Protein AF-A0A067N6G8-F1 (afdb_monomer)

Radius of gyration: 13.55 Å; Cα contacts (8 Å, |Δi|>4): 39; chains: 1; bounding box: 32×21×38 Å

Sequence (71 aa):
IVIRFAVEMALCGFPLTHRHLKEHVDGIVRARLGDAFPATGVGKNWTDRFTEKHRTRLSTYWSHSLDNKRG

Secondary structure (DSSP, 8-state):
-HHHHHHHHHHTT----HHHHHHHHHHHHHHHHGGGS-TT-S-TTHHHHHHHHHHHHHHHHHHHHHHTT--

Foldseek 3Di:
DLVVVLLVCLQVLHPPDLVNSQVVQQVVVCVVCPPNADPVGDDPCPSVVVCVVCVVVSVVSNVVSVVVPPD

pLDDT: mean 78.36, std 11.84, range [42.0, 90.81]

Solvent-accessible surface area (backbone atoms only — not comparable to full-atom values): 4190 Å² total; per-residue (Å²): 107,70,67,56,53,54,47,51,36,20,69,72,65,42,82,84,42,63,65,60,55,44,54,54,49,35,52,57,46,33,76,72,47,47,87,78,40,61,92,80,48,70,58,87,63,48,50,54,53,50,46,64,76,39,35,77,67,50,48,54,44,48,51,53,37,58,57,76,69,74,120

Organism: Pleurotus ostreatus (strain PC15) (NCBI:txid1137138)

Nearest PDB structures (foldseek):
  3puq-assembly2_C  TM=3.218E-01  e=4.550E+00  Caenorhabditis elegans

InterPro domains:
  IPR006600 HTH CenpB-type DNA-binding domain [PS51253] (1-60)

Structure (mmCIF, N/CA/C/O backbone):
data_AF-A0A067N6G8-F1
#
_entry.id   AF-A0A067N6G8-F1
#
loop_
_atom_site.group_PDB
_atom_site.id
_atom_site.type_symbol
_atom_site.label_atom_id
_atom_site.label_alt_id
_atom_site.label_comp_id
_atom_site.label_asym_id
_atom_site.label_entity_id
_atom_site.label_seq_id
_atom_site.pdbx_PDB_ins_code
_atom_site.Cartn_x
_atom_site.Cartn_y
_atom_site.Cartn_z
_atom_site.occupancy
_atom_site.B_iso_or_equiv
_atom_site.auth_seq_id
_atom_site.auth_comp_id
_atom_site.auth_asym_id
_atom_site.auth_atom_id
_atom_site.pdbx_PDB_model_num
ATOM 1 N N . ILE A 1 1 ? 6.929 -9.522 5.473 1.00 76.12 1 ILE A N 1
ATOM 2 C CA . ILE A 1 1 ? 5.697 -9.479 4.648 1.00 76.12 1 ILE A CA 1
ATOM 3 C C . ILE A 1 1 ? 5.846 -8.434 3.543 1.00 76.12 1 ILE A C 1
ATOM 5 O O . ILE A 1 1 ? 6.087 -8.838 2.420 1.00 76.12 1 ILE A O 1
ATOM 9 N N . VAL A 1 2 ? 5.887 -7.130 3.847 1.00 79.06 2 VAL A N 1
ATOM 10 C CA .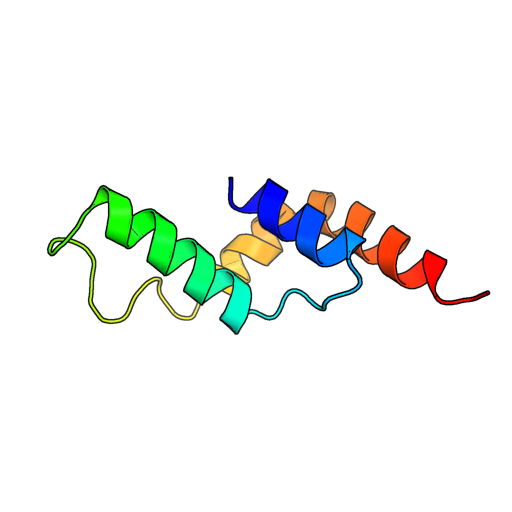 VAL A 1 2 ? 5.988 -6.061 2.821 1.00 79.06 2 VAL A CA 1
ATOM 11 C C . VAL A 1 2 ? 7.251 -6.143 1.948 1.00 79.06 2 VAL A C 1
ATOM 13 O O . VAL A 1 2 ? 7.165 -6.014 0.736 1.00 79.06 2 VAL A O 1
ATOM 16 N N . ILE A 1 3 ? 8.424 -6.421 2.533 1.00 79.44 3 ILE A N 1
ATOM 17 C CA . ILE A 1 3 ? 9.670 -6.596 1.757 1.00 79.44 3 ILE A CA 1
ATOM 18 C C . ILE A 1 3 ? 9.575 -7.809 0.823 1.00 79.44 3 ILE A C 1
ATOM 20 O O . ILE A 1 3 ? 10.045 -7.743 -0.301 1.00 79.44 3 ILE A O 1
ATOM 24 N N . ARG A 1 4 ? 8.950 -8.905 1.272 1.00 82.44 4 ARG A N 1
ATOM 25 C CA . ARG A 1 4 ? 8.783 -10.114 0.455 1.00 82.44 4 ARG A CA 1
ATOM 26 C C . ARG A 1 4 ? 7.862 -9.840 -0.732 1.00 82.44 4 ARG A C 1
ATOM 28 O O . ARG A 1 4 ? 8.244 -10.153 -1.845 1.00 82.44 4 ARG A O 1
ATOM 35 N N . PHE A 1 5 ? 6.737 -9.161 -0.500 1.00 81.25 5 PHE A N 1
ATOM 36 C CA . PHE A 1 5 ? 5.875 -8.664 -1.572 1.00 81.25 5 PHE A CA 1
ATOM 37 C C . PHE A 1 5 ? 6.648 -7.761 -2.542 1.00 81.25 5 PHE A C 1
ATOM 39 O O . PHE A 1 5 ? 6.566 -7.937 -3.750 1.00 81.25 5 PHE A O 1
ATOM 46 N N . ALA A 1 6 ? 7.463 -6.835 -2.027 1.00 77.94 6 ALA A N 1
ATOM 47 C CA . ALA A 1 6 ? 8.262 -5.950 -2.868 1.00 77.94 6 ALA A CA 1
ATOM 48 C C . ALA A 1 6 ? 9.297 -6.699 -3.728 1.00 77.94 6 ALA A C 1
ATOM 50 O O . ALA A 1 6 ? 9.531 -6.319 -4.874 1.00 77.94 6 ALA A O 1
ATOM 51 N N . VAL A 1 7 ? 9.886 -7.768 -3.189 1.00 79.44 7 VAL A N 1
ATOM 52 C CA . VAL A 1 7 ? 10.794 -8.668 -3.913 1.00 79.44 7 VAL A CA 1
ATOM 53 C C . VAL A 1 7 ? 10.041 -9.500 -4.949 1.00 79.44 7 VAL A C 1
ATOM 55 O O . VAL A 1 7 ? 10.487 -9.581 -6.084 1.00 79.44 7 VAL A O 1
ATOM 58 N N . GLU A 1 8 ? 8.891 -10.076 -4.604 1.00 81.56 8 GLU A N 1
ATOM 59 C CA . GLU A 1 8 ? 8.064 -10.858 -5.532 1.00 81.56 8 GLU A CA 1
ATOM 60 C C . GLU A 1 8 ? 7.570 -9.993 -6.703 1.00 81.56 8 GLU A C 1
ATOM 62 O O . GLU A 1 8 ? 7.698 -10.391 -7.857 1.00 81.56 8 GLU A O 1
ATOM 67 N N . MET A 1 9 ? 7.116 -8.765 -6.435 1.00 78.06 9 MET A N 1
ATOM 68 C CA . MET A 1 9 ? 6.736 -7.801 -7.475 1.00 78.06 9 MET A CA 1
ATOM 69 C C . MET A 1 9 ? 7.910 -7.456 -8.397 1.00 78.06 9 MET A C 1
ATOM 71 O O . MET A 1 9 ? 7.742 -7.411 -9.617 1.00 78.06 9 MET A O 1
ATOM 75 N N . ALA A 1 10 ? 9.104 -7.270 -7.823 1.00 77.94 10 ALA A N 1
ATOM 76 C CA . ALA A 1 10 ? 10.320 -7.057 -8.594 1.00 77.94 10 ALA A CA 1
ATOM 77 C C . ALA A 1 10 ? 10.657 -8.266 -9.477 1.00 77.94 10 ALA A C 1
ATOM 79 O O . ALA A 1 10 ? 10.924 -8.086 -10.660 1.00 77.94 10 ALA A O 1
ATOM 80 N N . LEU A 1 11 ? 10.605 -9.488 -8.942 1.00 76.38 11 LEU A N 1
ATOM 81 C CA . LEU A 1 11 ? 10.875 -10.718 -9.696 1.00 76.38 11 LEU A CA 1
ATOM 82 C C . LEU A 1 11 ? 9.880 -10.926 -10.842 1.00 76.38 11 LEU A C 1
ATOM 84 O O . LEU A 1 11 ? 10.276 -11.325 -11.931 1.00 76.38 11 LEU A O 1
ATOM 88 N N . CYS A 1 12 ? 8.610 -10.580 -10.634 1.00 78.19 12 CYS A N 1
ATOM 89 C CA . CYS A 1 12 ? 7.586 -10.619 -11.677 1.00 78.19 12 CYS A CA 1
ATOM 90 C C . CYS A 1 12 ? 7.737 -9.501 -12.730 1.00 78.19 12 CYS A C 1
ATOM 92 O O . CYS A 1 12 ? 6.918 -9.396 -13.640 1.00 78.19 12 CYS A O 1
ATOM 94 N N . GLY A 1 13 ? 8.757 -8.641 -12.618 1.00 70.94 13 GLY A N 1
ATOM 95 C CA . GLY A 1 13 ? 9.017 -7.564 -13.572 1.00 70.94 13 GLY A CA 1
ATOM 96 C C . GLY A 1 13 ? 7.990 -6.432 -13.522 1.00 70.94 13 GLY A C 1
ATOM 97 O O . GLY A 1 13 ? 7.936 -5.633 -14.464 1.00 70.94 13 GLY A O 1
ATOM 98 N N . PHE A 1 14 ? 7.189 -6.360 -12.452 1.00 67.31 14 PHE A N 1
ATOM 99 C CA . PHE A 1 14 ? 6.266 -5.261 -12.215 1.00 67.31 14 PHE A CA 1
ATOM 100 C C . PHE A 1 14 ? 6.985 -4.149 -11.451 1.00 67.31 14 PHE A C 1
ATOM 102 O O . PHE A 1 14 ? 7.558 -4.400 -10.386 1.00 67.31 14 PHE A O 1
ATOM 109 N N . PRO A 1 15 ? 6.938 -2.899 -11.937 1.00 65.12 15 PRO A N 1
ATOM 110 C CA . PRO A 1 15 ? 7.482 -1.788 -11.180 1.00 65.12 15 PRO A CA 1
ATOM 111 C C . PRO A 1 15 ? 6.702 -1.656 -9.869 1.00 65.12 15 PRO A C 1
ATOM 113 O O . PRO A 1 15 ? 5.475 -1.496 -9.859 1.00 65.12 15 PRO A O 1
ATOM 116 N N . LEU A 1 16 ? 7.419 -1.729 -8.747 1.00 73.38 16 LEU A N 1
ATOM 117 C CA . LEU A 1 16 ? 6.841 -1.452 -7.441 1.00 73.38 16 LEU A CA 1
ATOM 118 C C . LEU A 1 16 ? 6.554 0.050 -7.357 1.00 73.38 16 LEU A C 1
ATOM 120 O O . LEU A 1 16 ? 7.417 0.848 -7.004 1.00 73.38 16 LEU A O 1
ATOM 124 N N . THR A 1 17 ? 5.340 0.446 -7.724 1.00 78.12 17 THR A N 1
ATOM 125 C CA . THR A 1 17 ? 4.918 1.840 -7.594 1.00 78.12 17 THR A C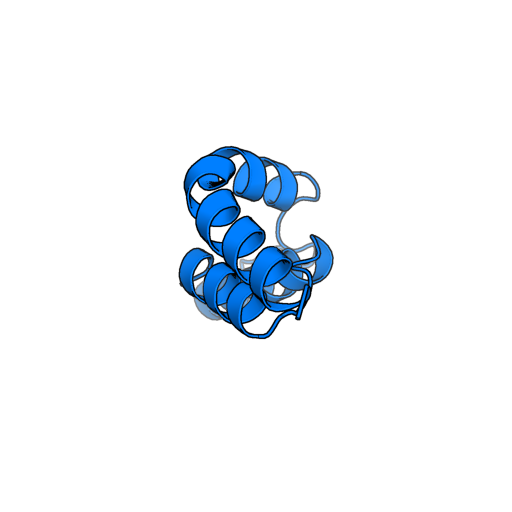A 1
ATOM 126 C C . THR A 1 17 ? 4.628 2.163 -6.130 1.00 78.12 17 THR A C 1
ATOM 128 O O . THR A 1 17 ? 4.176 1.306 -5.364 1.00 78.12 17 THR A O 1
ATOM 131 N N . HIS A 1 18 ? 4.819 3.429 -5.746 1.00 82.38 18 HIS A N 1
ATOM 132 C CA . HIS A 1 18 ? 4.440 3.924 -4.418 1.00 82.38 18 HIS A CA 1
ATOM 133 C C . HIS A 1 18 ? 2.966 3.610 -4.109 1.00 82.38 18 HIS A C 1
ATOM 135 O O . HIS A 1 18 ? 2.628 3.256 -2.983 1.00 82.38 18 HIS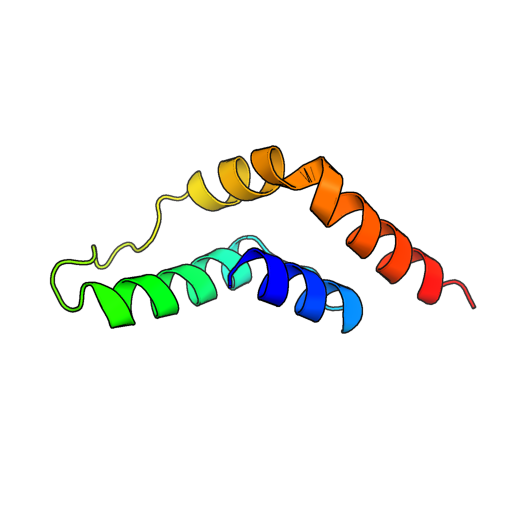 A O 1
ATOM 141 N N . ARG A 1 19 ? 2.096 3.643 -5.128 1.00 83.31 19 ARG A N 1
ATOM 142 C CA . ARG A 1 19 ? 0.679 3.292 -4.997 1.00 83.31 19 ARG A CA 1
ATOM 143 C C . ARG A 1 19 ? 0.471 1.829 -4.595 1.00 83.31 19 ARG A C 1
ATOM 145 O O . ARG A 1 19 ? -0.171 1.589 -3.580 1.00 83.31 19 ARG A O 1
ATOM 152 N N . HIS A 1 20 ? 1.051 0.872 -5.323 1.00 82.31 20 HIS A N 1
ATOM 153 C CA . HIS A 1 20 ? 0.872 -0.556 -5.016 1.00 82.31 20 HIS A CA 1
ATOM 154 C C . HIS A 1 20 ? 1.446 -0.927 -3.647 1.00 82.31 20 HIS A C 1
ATOM 156 O O . HIS A 1 20 ? 0.860 -1.717 -2.909 1.00 82.31 20 HIS A O 1
ATOM 162 N N . LEU A 1 21 ? 2.586 -0.331 -3.287 1.00 84.31 21 LEU A N 1
ATOM 163 C CA . LEU A 1 21 ? 3.180 -0.524 -1.971 1.00 84.31 21 LEU A CA 1
ATOM 164 C C . LEU A 1 21 ? 2.254 0.000 -0.864 1.00 84.31 21 LEU A C 1
ATOM 166 O O . LEU A 1 21 ? 2.046 -0.693 0.130 1.00 84.31 21 LEU A O 1
ATOM 170 N N . LYS A 1 22 ? 1.679 1.194 -1.050 1.00 88.06 22 LYS A N 1
ATOM 171 C CA . LYS A 1 22 ? 0.708 1.769 -0.117 1.00 88.06 22 LYS A CA 1
ATOM 172 C C . LYS A 1 22 ? -0.530 0.883 0.021 1.00 88.06 22 LYS A C 1
ATOM 174 O O . LYS A 1 22 ? -0.863 0.510 1.136 1.00 88.06 22 LYS A O 1
ATOM 179 N N . GLU A 1 23 ? -1.171 0.509 -1.082 1.00 88.25 23 GLU A N 1
ATOM 180 C CA . GLU A 1 23 ? -2.402 -0.296 -1.074 1.00 88.25 23 GLU A CA 1
ATOM 181 C C . GLU A 1 23 ? -2.205 -1.645 -0.374 1.00 88.25 23 GLU A C 1
ATOM 183 O O . GLU A 1 23 ? -3.021 -2.052 0.453 1.00 88.25 23 GLU A O 1
ATOM 188 N N . HIS A 1 24 ? -1.086 -2.320 -0.648 1.00 87.81 24 HIS A N 1
ATOM 189 C CA . HIS A 1 24 ? -0.777 -3.600 -0.020 1.00 87.81 24 HIS A CA 1
ATOM 190 C C . HIS A 1 24 ? -0.557 -3.461 1.493 1.00 87.81 24 HIS A C 1
ATOM 192 O O . HIS A 1 24 ? -1.041 -4.271 2.286 1.00 87.81 24 HIS A O 1
ATOM 198 N N . VAL A 1 25 ? 0.161 -2.417 1.911 1.00 88.19 25 VAL A N 1
ATOM 199 C CA . VAL A 1 25 ? 0.418 -2.141 3.329 1.00 88.19 25 VAL A CA 1
ATOM 200 C C . VAL A 1 25 ? -0.866 -1.735 4.041 1.00 88.19 25 VAL A C 1
ATOM 202 O O . VAL A 1 25 ? -1.134 -2.252 5.123 1.00 88.19 25 VAL A O 1
ATOM 205 N N . ASP A 1 26 ? -1.682 -0.886 3.423 1.00 90.31 26 ASP A N 1
ATOM 206 C CA . ASP A 1 26 ? -2.987 -0.484 3.942 1.00 90.31 26 ASP A CA 1
ATOM 207 C C . ASP A 1 26 ? -3.889 -1.698 4.147 1.00 90.31 26 ASP A C 1
ATOM 209 O O . ASP A 1 26 ? -4.511 -1.813 5.199 1.00 90.31 26 ASP A O 1
ATOM 213 N N . GLY A 1 27 ? -3.903 -2.648 3.206 1.00 89.00 27 GLY A N 1
ATOM 214 C CA . GLY A 1 27 ? -4.636 -3.906 3.349 1.00 89.00 27 GLY A CA 1
ATOM 215 C C . GLY A 1 27 ? -4.173 -4.731 4.553 1.00 89.00 27 GLY A C 1
ATOM 216 O O . GLY A 1 27 ? -4.994 -5.167 5.359 1.00 89.00 27 GLY A O 1
ATOM 217 N N . ILE A 1 28 ? -2.857 -4.899 4.731 1.00 89.25 28 ILE A N 1
ATOM 218 C CA . ILE A 1 28 ? -2.292 -5.641 5.872 1.00 89.25 28 ILE A CA 1
ATOM 219 C C . ILE A 1 28 ? -2.627 -4.955 7.197 1.00 89.25 28 ILE A C 1
ATOM 221 O O . ILE A 1 28 ? -2.983 -5.621 8.169 1.00 89.25 28 ILE A O 1
ATOM 225 N N . VAL A 1 29 ? -2.459 -3.635 7.267 1.00 89.38 29 VAL A N 1
ATOM 226 C CA . VAL A 1 29 ? -2.657 -2.888 8.510 1.00 89.38 29 VAL A CA 1
ATOM 227 C C . VAL A 1 29 ? -4.144 -2.795 8.843 1.00 89.38 29 VAL A C 1
ATOM 229 O O . VAL A 1 29 ? -4.507 -3.039 9.991 1.00 89.38 29 VAL A O 1
ATOM 232 N N . ARG A 1 30 ? -5.013 -2.559 7.854 1.00 90.81 30 ARG A N 1
ATOM 233 C CA . ARG A 1 30 ? -6.471 -2.591 8.024 1.00 90.81 30 ARG A CA 1
ATOM 234 C C . ARG A 1 30 ? -6.957 -3.960 8.490 1.00 90.81 30 ARG A C 1
ATOM 236 O O . ARG A 1 30 ? -7.776 -4.018 9.393 1.00 90.81 30 ARG A O 1
ATOM 243 N N . ALA A 1 31 ? -6.412 -5.056 7.964 1.00 89.88 31 ALA A N 1
ATOM 244 C CA . ALA A 1 31 ? -6.756 -6.399 8.437 1.00 89.88 31 ALA A CA 1
ATOM 245 C C . ALA A 1 31 ? -6.354 -6.652 9.905 1.00 89.88 31 ALA A C 1
ATOM 247 O O . ALA A 1 31 ? -6.926 -7.518 10.557 1.00 89.88 31 ALA A O 1
ATOM 248 N N . ARG A 1 32 ? -5.368 -5.913 10.433 1.00 89.31 32 ARG A N 1
ATOM 249 C CA . ARG A 1 32 ? -4.886 -6.050 11.819 1.00 89.31 32 ARG A CA 1
ATOM 250 C C . ARG A 1 32 ? -5.569 -5.106 12.800 1.00 89.31 32 ARG A C 1
ATOM 252 O O . ARG A 1 32 ? -5.798 -5.491 13.938 1.00 89.31 32 ARG A O 1
ATOM 259 N N . LEU A 1 33 ? -5.808 -3.866 12.385 1.00 89.44 33 LEU A N 1
ATOM 260 C CA . LEU A 1 33 ? -6.333 -2.797 13.237 1.00 89.44 33 LEU A CA 1
ATOM 261 C C . LEU A 1 33 ? -7.833 -2.555 13.033 1.00 89.44 33 LEU A C 1
ATOM 263 O O . LEU A 1 33 ? -8.442 -1.864 13.845 1.00 89.44 33 LEU A O 1
ATOM 267 N N . GLY A 1 34 ? -8.428 -3.100 11.968 1.00 89.50 34 GLY A N 1
ATOM 268 C CA . GLY A 1 3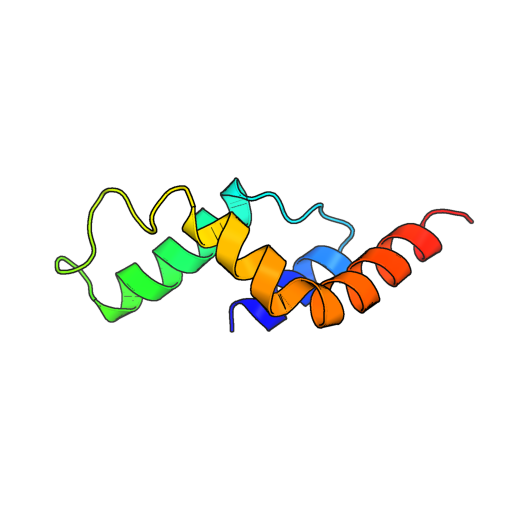4 ? -9.829 -2.876 11.622 1.00 89.50 34 GLY A CA 1
ATOM 269 C C . GLY A 1 34 ? -10.143 -1.386 11.518 1.00 89.50 34 GLY A C 1
ATOM 270 O O . GLY A 1 34 ? -9.418 -0.630 10.865 1.00 89.50 34 GLY A O 1
ATOM 271 N N . ASP A 1 35 ? -11.189 -0.969 12.226 1.00 88.88 35 ASP A N 1
ATOM 272 C CA . ASP A 1 35 ? -11.698 0.407 12.234 1.00 88.88 35 ASP A CA 1
ATOM 273 C C . ASP A 1 35 ? -10.783 1.403 12.963 1.00 88.88 35 ASP A C 1
ATOM 275 O O . ASP A 1 35 ? -10.919 2.612 12.787 1.00 88.88 35 ASP A O 1
ATOM 279 N N . ALA A 1 36 ? -9.807 0.923 13.744 1.00 89.00 36 ALA A N 1
ATOM 280 C CA . ALA A 1 36 ? -8.794 1.788 14.350 1.00 89.00 36 ALA A CA 1
ATOM 281 C C . ALA A 1 36 ? -7.755 2.280 13.324 1.00 89.00 36 ALA A C 1
ATOM 283 O O . ALA A 1 36 ? -6.956 3.171 13.624 1.00 89.00 36 ALA A O 1
ATOM 284 N N . PHE A 1 37 ? -7.732 1.702 12.117 1.00 88.88 37 PHE A N 1
ATOM 285 C CA . PHE A 1 37 ? -6.844 2.156 11.057 1.00 88.88 37 PHE A CA 1
ATOM 286 C C . PHE A 1 37 ? -7.416 3.389 10.344 1.00 88.88 37 PHE A C 1
ATOM 288 O O . PHE A 1 37 ? -8.553 3.345 9.871 1.00 88.88 37 PHE A O 1
ATOM 295 N N . PRO A 1 38 ? -6.635 4.473 10.178 1.00 87.62 38 PRO A N 1
ATOM 296 C CA . PRO A 1 38 ? -7.099 5.653 9.463 1.00 87.62 38 PRO A CA 1
ATOM 297 C C . PRO A 1 38 ? -7.594 5.320 8.051 1.00 87.62 38 PRO A C 1
ATOM 299 O O . PRO A 1 38 ? -6.914 4.642 7.278 1.00 87.62 38 PRO A O 1
ATOM 302 N N . ALA A 1 39 ? -8.749 5.874 7.669 1.00 84.12 39 ALA A N 1
ATOM 303 C CA . ALA A 1 39 ? -9.308 5.708 6.323 1.00 84.12 39 ALA A CA 1
ATOM 304 C C . ALA A 1 39 ? -8.368 6.230 5.218 1.00 84.12 39 ALA A C 1
ATOM 306 O O . ALA A 1 39 ? -8.399 5.749 4.087 1.00 84.12 39 ALA A O 1
ATOM 307 N N . THR A 1 40 ? -7.500 7.183 5.562 1.00 85.94 40 THR A N 1
ATOM 308 C CA . THR A 1 40 ? -6.471 7.758 4.685 1.00 85.94 40 THR A CA 1
ATOM 309 C C . THR A 1 40 ? -5.301 6.807 4.399 1.00 85.94 40 THR A C 1
ATOM 311 O O . THR A 1 40 ? -4.500 7.080 3.493 1.00 85.94 40 THR A O 1
ATOM 314 N N . GLY A 1 41 ? -5.213 5.695 5.134 1.00 87.69 41 GLY A N 1
ATOM 315 C CA . GLY A 1 41 ? -4.152 4.707 5.016 1.00 87.69 41 GLY A CA 1
ATOM 316 C C . GLY A 1 41 ? -2.831 5.173 5.619 1.00 87.69 41 GLY A C 1
ATOM 317 O O . GLY A 1 41 ? -2.769 6.109 6.421 1.00 87.69 41 GLY A O 1
ATOM 318 N N . VAL A 1 42 ? -1.735 4.551 5.196 1.00 86.88 42 VAL A N 1
ATOM 319 C CA . VAL A 1 42 ? -0.392 5.022 5.517 1.00 86.88 42 VAL A CA 1
ATOM 320 C C . VAL A 1 42 ? -0.145 6.391 4.877 1.00 86.88 42 VAL A C 1
ATOM 322 O O . VAL A 1 42 ? -0.614 6.703 3.772 1.00 86.88 42 VAL A O 1
ATOM 325 N N . GLY A 1 43 ? 0.586 7.244 5.597 1.00 85.50 43 GLY A N 1
ATOM 326 C CA . GLY A 1 43 ? 0.879 8.610 5.161 1.00 85.50 43 GLY A CA 1
ATOM 327 C C . GLY A 1 43 ? 1.617 8.655 3.818 1.00 85.50 43 GLY A C 1
ATOM 328 O O . GLY A 1 43 ? 2.350 7.730 3.476 1.00 85.50 43 GLY A O 1
ATOM 329 N N . LYS A 1 44 ? 1.465 9.756 3.069 1.00 77.69 44 LYS A N 1
ATOM 330 C CA . LYS A 1 44 ? 2.065 9.923 1.726 1.00 77.69 44 LYS A CA 1
ATOM 331 C C . LYS A 1 44 ? 3.582 9.682 1.707 1.00 77.69 44 LYS A C 1
ATOM 333 O O . LYS A 1 44 ? 4.080 9.041 0.797 1.00 77.69 44 LYS A O 1
ATOM 338 N N . ASN A 1 45 ? 4.285 10.093 2.762 1.00 85.19 45 ASN A N 1
ATOM 339 C CA . ASN A 1 45 ? 5.742 9.943 2.870 1.00 85.19 45 ASN A CA 1
ATOM 340 C C . ASN A 1 45 ? 6.177 8.556 3.375 1.00 85.19 45 ASN A C 1
ATOM 342 O O . ASN A 1 45 ? 7.371 8.296 3.521 1.00 85.19 45 ASN A O 1
ATOM 346 N N . TRP A 1 46 ? 5.236 7.674 3.728 1.00 88.38 46 TRP A N 1
ATOM 347 C CA . TRP A 1 46 ? 5.559 6.356 4.272 1.00 88.38 46 TRP A CA 1
ATOM 348 C C . TRP A 1 46 ? 6.261 5.493 3.225 1.00 88.38 46 TRP A C 1
ATOM 350 O O . TRP A 1 46 ? 7.267 4.860 3.531 1.00 88.38 46 TRP A O 1
ATOM 360 N N . THR A 1 47 ? 5.775 5.518 1.983 1.00 85.25 47 THR A N 1
ATOM 361 C CA . THR A 1 47 ? 6.352 4.766 0.860 1.00 85.25 47 THR A CA 1
ATOM 362 C C . THR A 1 47 ? 7.765 5.223 0.528 1.00 85.25 47 THR A C 1
ATOM 364 O O . THR A 1 47 ? 8.620 4.393 0.226 1.00 85.25 47 THR A O 1
ATOM 367 N N . ASP A 1 48 ? 8.031 6.523 0.657 1.00 84.50 48 ASP A N 1
ATOM 368 C CA . ASP A 1 48 ? 9.348 7.106 0.394 1.00 84.50 48 ASP A CA 1
ATOM 369 C C . ASP A 1 48 ? 10.319 6.677 1.486 1.00 84.50 48 ASP A C 1
ATOM 371 O O . ASP A 1 48 ? 11.361 6.096 1.206 1.00 84.50 48 ASP A O 1
ATOM 375 N N . ARG A 1 49 ? 9.919 6.837 2.754 1.00 87.88 49 ARG A N 1
ATOM 376 C CA . ARG A 1 49 ? 10.710 6.391 3.909 1.00 87.88 49 ARG A CA 1
ATOM 377 C C . ARG A 1 49 ? 10.950 4.884 3.900 1.00 87.88 49 ARG A 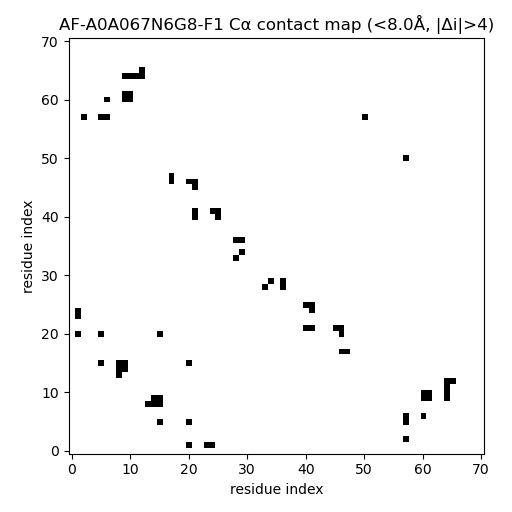C 1
ATOM 379 O O . ARG A 1 49 ? 12.024 4.441 4.297 1.00 87.88 49 ARG A O 1
ATOM 386 N N . PHE A 1 50 ? 9.969 4.093 3.470 1.00 85.38 50 PHE A N 1
ATOM 387 C CA . PHE A 1 50 ? 10.108 2.645 3.342 1.00 85.38 50 PHE A CA 1
ATOM 388 C C . PHE A 1 50 ? 11.135 2.287 2.268 1.00 85.38 50 PHE A C 1
ATOM 39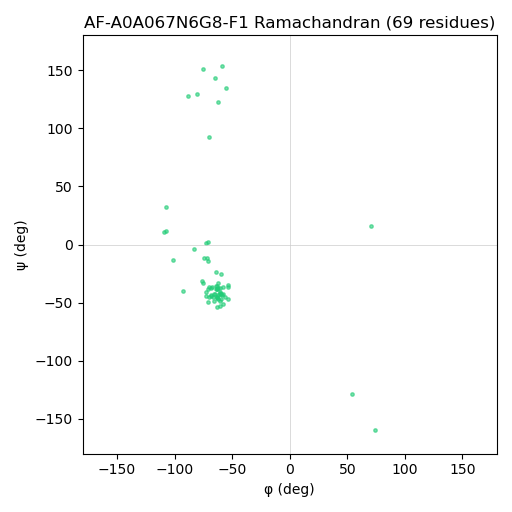0 O O . PHE A 1 50 ? 12.033 1.483 2.522 1.00 85.38 50 PHE A O 1
ATOM 397 N N . THR A 1 51 ? 11.021 2.907 1.093 1.00 80.44 51 THR A N 1
ATOM 398 C CA . THR A 1 51 ? 11.940 2.687 -0.025 1.00 80.44 51 THR A CA 1
ATOM 399 C C . THR A 1 51 ? 13.353 3.125 0.336 1.00 80.44 51 THR A C 1
ATOM 401 O O . THR A 1 51 ? 14.277 2.349 0.136 1.00 80.44 51 THR A O 1
ATOM 404 N N . GLU A 1 52 ? 13.525 4.297 0.950 1.00 85.56 52 GLU A N 1
ATOM 405 C CA . GLU A 1 52 ? 14.817 4.806 1.428 1.00 85.56 52 GLU A CA 1
ATOM 406 C C . GLU A 1 52 ? 15.454 3.834 2.432 1.00 85.56 52 GLU A C 1
ATOM 408 O O . GLU A 1 52 ? 16.580 3.372 2.254 1.00 85.56 52 GLU A O 1
ATOM 413 N N . LYS A 1 53 ? 14.691 3.429 3.456 1.00 86.69 53 LYS A N 1
ATOM 414 C CA . LYS A 1 53 ? 15.160 2.526 4.514 1.00 86.69 53 LYS A CA 1
ATOM 415 C C . LYS A 1 53 ? 15.556 1.147 3.989 1.00 86.69 53 LYS A C 1
ATOM 417 O O . LYS A 1 53 ? 16.440 0.501 4.550 1.00 86.69 53 LYS A O 1
ATOM 422 N N . HIS A 1 54 ? 14.883 0.666 2.948 1.00 82.50 54 HIS A N 1
ATOM 423 C CA . HIS A 1 54 ? 15.113 -0.659 2.376 1.00 82.50 54 HIS A CA 1
ATOM 424 C C . HIS A 1 54 ? 15.821 -0.624 1.021 1.00 82.50 54 HIS A C 1
ATOM 426 O O . HIS A 1 54 ? 15.945 -1.672 0.383 1.00 82.50 54 HIS A O 1
ATOM 432 N N . ARG A 1 55 ? 16.350 0.537 0.621 1.00 79.25 55 ARG A N 1
ATOM 433 C CA . ARG A 1 55 ? 16.950 0.776 -0.692 1.00 79.25 55 ARG A CA 1
ATOM 434 C C . ARG A 1 55 ? 18.035 -0.235 -1.018 1.00 79.25 55 ARG A C 1
ATOM 436 O O . ARG A 1 55 ? 17.996 -0.818 -2.090 1.00 79.25 55 ARG A O 1
ATOM 443 N N . THR A 1 56 ? 18.948 -0.512 -0.090 1.00 78.00 56 THR A N 1
ATOM 444 C CA . THR A 1 56 ? 20.047 -1.467 -0.307 1.00 78.00 56 THR A CA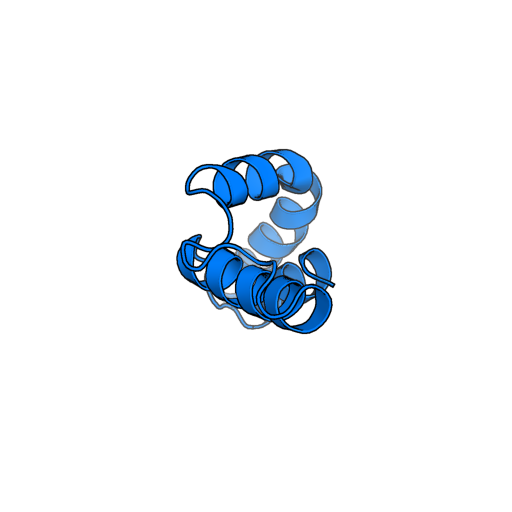 1
ATOM 445 C C . THR A 1 56 ? 19.538 -2.867 -0.639 1.00 78.00 56 THR A C 1
ATOM 447 O O . THR A 1 56 ? 20.035 -3.503 -1.559 1.00 78.00 56 THR A O 1
ATOM 450 N N . ARG A 1 57 ? 18.505 -3.339 0.072 1.00 76.50 57 ARG A N 1
ATOM 451 C CA . ARG A 1 57 ? 17.912 -4.659 -0.178 1.00 76.50 57 ARG A CA 1
ATOM 452 C C . ARG A 1 57 ? 17.095 -4.675 -1.461 1.00 76.50 57 ARG A C 1
ATOM 454 O O . ARG A 1 57 ? 17.206 -5.625 -2.220 1.00 76.50 57 ARG A O 1
ATOM 461 N N . LEU A 1 58 ? 16.280 -3.649 -1.697 1.00 74.94 58 LEU A N 1
ATOM 462 C CA . LEU A 1 58 ? 15.429 -3.562 -2.884 1.00 74.94 58 LEU A CA 1
ATOM 463 C C . LEU A 1 58 ? 16.255 -3.376 -4.160 1.00 74.94 58 LEU A C 1
ATOM 465 O O . LEU A 1 58 ? 15.945 -3.998 -5.168 1.00 74.94 58 LEU A O 1
ATOM 469 N N . SER A 1 59 ? 17.346 -2.608 -4.099 1.00 71.19 59 SER A N 1
ATOM 470 C CA . SER A 1 59 ? 18.245 -2.347 -5.227 1.00 71.19 59 SER A CA 1
ATOM 471 C C . SER A 1 59 ? 18.836 -3.626 -5.807 1.00 71.19 59 SER A C 1
ATOM 473 O O . SER A 1 59 ? 18.967 -3.713 -7.023 1.00 71.19 59 SER A O 1
ATOM 475 N N . THR A 1 60 ? 19.162 -4.627 -4.985 1.00 70.19 60 THR A N 1
ATOM 476 C CA . THR A 1 60 ? 19.644 -5.927 -5.475 1.00 70.19 60 THR A CA 1
ATOM 477 C C . THR A 1 60 ? 18.596 -6.600 -6.364 1.00 70.19 60 THR A C 1
ATOM 479 O O . THR A 1 60 ? 18.893 -6.976 -7.491 1.00 70.19 60 THR A O 1
ATOM 482 N N . TYR A 1 61 ? 17.341 -6.675 -5.916 1.00 66.06 61 TYR A N 1
ATOM 483 C CA . TYR A 1 61 ? 16.271 -7.330 -6.681 1.00 66.06 61 TYR A CA 1
ATOM 484 C C . TYR A 1 61 ? 15.778 -6.493 -7.864 1.00 66.06 61 TYR A C 1
ATOM 486 O O . TYR A 1 61 ? 15.418 -7.043 -8.900 1.00 66.06 61 TYR A O 1
ATOM 494 N N . TRP A 1 62 ? 15.786 -5.166 -7.739 1.00 67.19 62 TRP A N 1
ATOM 495 C CA . TRP A 1 62 ? 15.421 -4.259 -8.826 1.00 67.19 62 TRP A CA 1
ATOM 496 C C . TRP A 1 62 ? 16.482 -4.239 -9.927 1.00 67.19 62 TRP A C 1
ATOM 498 O O . TRP A 1 62 ? 16.119 -4.245 -11.097 1.00 67.19 62 TRP A O 1
ATOM 508 N N . SER A 1 63 ? 17.772 -4.304 -9.579 1.00 60.25 63 SER A N 1
ATOM 509 C CA . SER A 1 63 ? 18.853 -4.398 -10.574 1.00 60.25 63 SER A CA 1
ATOM 510 C C . SER A 1 63 ? 18.821 -5.745 -11.298 1.00 60.25 63 SER A C 1
ATOM 512 O O . SER A 1 63 ? 18.873 -5.768 -12.521 1.00 60.25 63 SER A O 1
ATOM 514 N N . HIS A 1 64 ? 18.633 -6.855 -10.571 1.00 56.72 64 HIS A N 1
ATOM 515 C CA . HIS A 1 64 ? 18.489 -8.185 -11.179 1.00 56.72 64 HIS A CA 1
ATOM 516 C C . HIS A 1 64 ? 17.248 -8.313 -12.079 1.00 56.72 64 HIS A C 1
ATOM 518 O O . HIS A 1 64 ? 17.318 -8.936 -13.133 1.00 56.72 64 HIS A O 1
ATOM 524 N N . SER A 1 65 ? 16.119 -7.709 -11.696 1.00 53.38 65 SER A N 1
ATOM 525 C CA . SER A 1 65 ? 14.898 -7.706 -12.518 1.00 53.38 65 SER A CA 1
ATOM 526 C C . SER A 1 65 ? 15.057 -6.899 -13.814 1.00 53.38 65 SER A C 1
ATOM 528 O O . SER A 1 65 ? 14.533 -7.286 -14.860 1.00 53.38 65 SER A O 1
ATOM 530 N N . LEU A 1 66 ? 15.803 -5.790 -13.763 1.00 54.38 66 LEU A N 1
ATOM 531 C CA . LEU A 1 66 ? 16.078 -4.953 -14.933 1.00 54.38 66 LEU A CA 1
ATOM 532 C C . LEU A 1 66 ? 17.129 -5.567 -15.871 1.00 54.38 66 LEU A C 1
ATOM 534 O O . LEU A 1 66 ? 17.038 -5.366 -17.081 1.00 54.38 66 LEU A O 1
ATOM 538 N N . ASP A 1 67 ? 18.093 -6.318 -15.335 1.00 52.81 67 ASP A N 1
ATOM 539 C CA . ASP A 1 67 ? 19.122 -7.007 -16.123 1.00 52.81 67 ASP A CA 1
ATOM 540 C C . ASP A 1 67 ? 18.534 -8.178 -16.931 1.00 52.81 67 ASP A C 1
ATOM 542 O O . ASP A 1 67 ? 18.834 -8.342 -18.111 1.00 52.81 67 ASP A O 1
ATOM 546 N N . ASN A 1 68 ? 17.560 -8.898 -16.362 1.00 52.06 68 ASN A N 1
ATOM 547 C CA . ASN A 1 68 ? 16.898 -10.030 -17.023 1.00 52.06 68 ASN A CA 1
ATOM 548 C C . ASN A 1 68 ? 15.960 -9.637 -18.193 1.00 52.06 68 ASN A C 1
ATOM 550 O O . ASN A 1 68 ? 15.300 -10.499 -18.769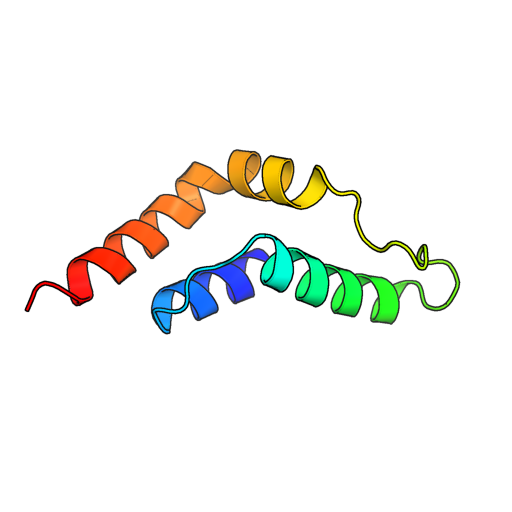 1.00 52.06 68 ASN A O 1
ATOM 554 N N . LYS A 1 69 ? 15.865 -8.344 -18.540 1.00 47.38 69 LYS A N 1
ATOM 555 C CA . LYS A 1 69 ? 15.127 -7.827 -19.711 1.00 47.38 69 LYS A CA 1
ATOM 556 C C . LYS A 1 69 ? 16.039 -7.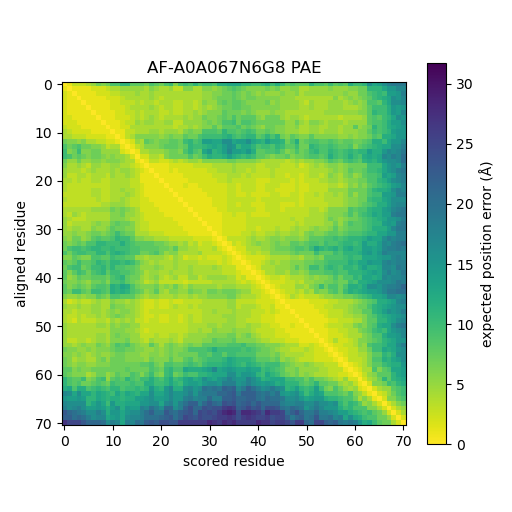299 -20.830 1.00 47.38 69 LYS A C 1
ATOM 558 O O . LYS A 1 69 ? 15.541 -6.657 -21.750 1.00 47.38 69 LYS A O 1
ATOM 563 N N . ARG A 1 70 ? 17.356 -7.536 -20.762 1.00 53.00 70 ARG A N 1
ATOM 564 C CA . ARG A 1 70 ? 18.329 -7.160 -21.811 1.00 53.00 70 ARG A CA 1
ATOM 565 C C . ARG A 1 70 ? 18.862 -8.361 -22.608 1.00 53.00 70 ARG A C 1
ATOM 567 O O . ARG A 1 70 ? 20.015 -8.340 -23.032 1.00 53.00 70 ARG A O 1
ATOM 574 N N . GLY A 1 71 ? 18.031 -9.389 -22.780 1.00 42.00 71 GLY A N 1
ATOM 575 C CA . GLY A 1 71 ? 18.242 -10.477 -23.740 1.00 42.00 71 GLY A CA 1
ATOM 576 C C . GLY A 1 71 ? 17.502 -10.200 -25.036 1.00 42.00 71 GLY A C 1
ATOM 577 O O . GLY A 1 71 ? 16.326 -9.782 -24.932 1.00 42.00 71 GLY A O 1
#

Mean predicted aligned error: 7.26 Å